Protein AF-A0A9D4P1D0-F1 (afdb_monomer_lite)

pLDDT: mean 82.87, std 8.65, range [39.94, 92.19]

Radius of gyration: 18.22 Å; chains: 1; bounding box: 46×36×58 Å

Foldseek 3Di:
DDAAEDDDPPDPDWDWWWAAQLVGNVDIAIWIDDLAFIWGWDKDQDPPAWDDDPPDIGPRRMYIYTGTDLCVSRVQSLLVVCCVVVVDQFWDWLVVSVVVGVTDPVVSVSVLSHDDPVSLVQAWDWDDDPNIITTGGDHVSNVVSVVVVVVVVPD

Secondary structure (DSSP, 8-state):
---EEE--TT-S--EEEEEE-SS-TTSEEEEEE-SS-EEEEEEE--TT--EEETTEEETT--EEEEEEE-THHHHHHHHHHHHHHH-S---EEHHHHHHTTT--HHHHHHHHHH--HHHHTTTEEEEEETTEEEEEE-HHHHHHHHHHHHHHTT-

Organism: Dermatophagoides farinae (NCBI:txid6954)

InterPro domains:
  IPR040456 Ribonuclease H2 subunit B [PTHR13383] (2-145)
  IPR041195 Rnh202, triple barrel domain [PF17745] (6-70)

Structure (mmCIF, N/CA/C/O backbone):
data_AF-A0A9D4P1D0-F1
#
_entry.id   AF-A0A9D4P1D0-F1
#
loop_
_atom_site.group_PDB
_atom_site.id
_atom_site.type_symbol
_atom_site.label_atom_id
_atom_site.label_alt_id
_atom_site.label_comp_id
_atom_site.label_asym_id
_atom_site.label_entity_id
_atom_site.label_seq_id
_atom_site.pdbx_PDB_ins_code
_atom_site.Cartn_x
_atom_site.Cartn_y
_atom_site.Cartn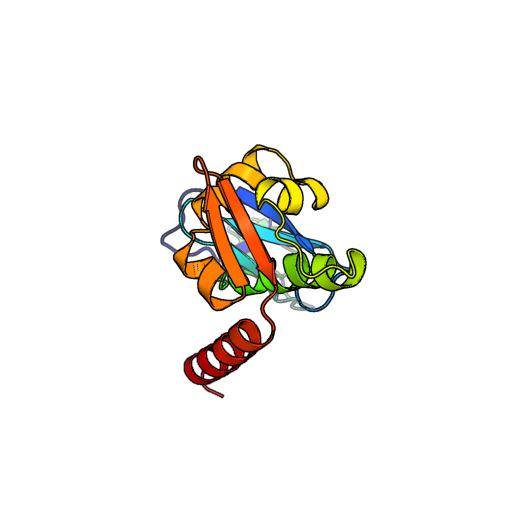_z
_atom_site.occupancy
_atom_site.B_iso_or_equiv
_atom_site.auth_seq_id
_atom_site.auth_comp_id
_atom_site.auth_asym_id
_atom_site.auth_atom_id
_atom_site.pdbx_PDB_model_num
ATOM 1 N N . MET A 1 1 ? 14.293 9.753 -20.172 1.00 68.81 1 MET A N 1
ATOM 2 C CA . MET A 1 1 ? 14.922 8.422 -20.013 1.00 68.81 1 MET A CA 1
ATOM 3 C C . MET A 1 1 ? 13.818 7.383 -19.987 1.00 68.81 1 MET A C 1
ATOM 5 O O . MET A 1 1 ? 12.922 7.513 -19.161 1.00 68.81 1 MET A O 1
ATOM 9 N N . SER A 1 2 ? 13.844 6.419 -20.903 1.00 81.81 2 SER A N 1
ATOM 10 C CA . SER A 1 2 ? 12.828 5.362 -20.979 1.00 81.81 2 SER A CA 1
ATOM 11 C C . SER A 1 2 ? 13.046 4.326 -19.877 1.00 81.81 2 SER A C 1
ATOM 13 O O . SER A 1 2 ? 14.186 3.997 -19.556 1.00 81.81 2 SER A O 1
ATOM 15 N N . LYS A 1 3 ? 11.958 3.821 -19.296 1.00 85.56 3 LYS A N 1
ATOM 16 C CA . LYS A 1 3 ? 11.958 2.790 -18.250 1.00 85.56 3 LYS A CA 1
ATOM 17 C C . LYS A 1 3 ? 10.983 1.689 -18.641 1.00 85.56 3 LYS A C 1
ATOM 19 O O . LYS A 1 3 ? 9.957 1.978 -19.250 1.00 85.56 3 LYS A O 1
ATOM 24 N N . ILE A 1 4 ? 11.295 0.449 -18.278 1.00 87.62 4 ILE A N 1
ATOM 25 C CA . ILE A 1 4 ? 10.435 -0.705 -18.553 1.00 87.62 4 ILE A CA 1
ATOM 26 C C . ILE A 1 4 ? 9.689 -1.084 -17.284 1.00 87.62 4 ILE A C 1
ATOM 28 O O . ILE A 1 4 ? 10.307 -1.404 -16.268 1.00 87.62 4 ILE A O 1
ATOM 32 N N . PHE A 1 5 ? 8.362 -1.049 -17.372 1.00 88.81 5 PHE A N 1
ATOM 33 C CA . PHE A 1 5 ? 7.453 -1.426 -16.300 1.00 88.81 5 PHE A CA 1
ATOM 34 C C . PHE A 1 5 ? 6.696 -2.699 -16.667 1.00 88.81 5 PHE A C 1
ATOM 36 O O . PHE A 1 5 ? 6.205 -2.841 -17.785 1.00 88.81 5 PHE A O 1
ATOM 43 N N . ILE A 1 6 ? 6.573 -3.603 -15.702 1.00 89.69 6 ILE A N 1
ATOM 44 C CA . ILE A 1 6 ? 5.652 -4.733 -15.732 1.00 89.69 6 ILE A CA 1
ATOM 45 C C . ILE A 1 6 ? 4.469 -4.356 -14.845 1.00 89.69 6 ILE A C 1
ATOM 47 O O . ILE A 1 6 ? 4.638 -4.147 -13.642 1.00 89.69 6 ILE A O 1
ATOM 51 N N . LEU A 1 7 ? 3.296 -4.242 -15.464 1.00 88.00 7 LEU A N 1
ATOM 52 C CA . LEU A 1 7 ? 2.055 -3.818 -14.822 1.00 88.00 7 LEU A CA 1
ATOM 53 C C . LEU A 1 7 ? 1.095 -5.006 -14.646 1.00 88.00 7 LEU A C 1
ATOM 55 O O . LEU A 1 7 ? 1.097 -5.921 -15.479 1.00 88.00 7 LEU A O 1
ATOM 59 N N . PRO A 1 8 ? 0.240 -4.992 -13.608 1.00 82.00 8 PRO A N 1
ATOM 60 C CA . PRO A 1 8 ? -0.894 -5.902 -13.521 1.00 82.00 8 PRO A CA 1
ATOM 61 C C . PRO A 1 8 ? -1.822 -5.694 -14.722 1.00 82.00 8 PRO A C 1
ATOM 63 O O . PRO A 1 8 ? -2.099 -4.562 -15.110 1.00 82.00 8 PRO A O 1
ATOM 66 N N . LYS A 1 9 ? -2.351 -6.780 -15.300 1.00 76.38 9 LYS A N 1
ATOM 67 C CA . LYS A 1 9 ? -3.278 -6.698 -16.449 1.00 76.38 9 LYS A CA 1
ATOM 68 C C . LYS A 1 9 ? -4.579 -5.947 -16.134 1.00 76.38 9 LYS A C 1
ATOM 70 O O . LYS A 1 9 ? -5.269 -5.529 -17.054 1.00 76.38 9 LYS A O 1
ATOM 75 N N . THR A 1 10 ? -4.931 -5.852 -14.857 1.00 69.44 10 THR A N 1
ATOM 76 C CA . THR A 1 10 ? -6.201 -5.320 -14.354 1.00 69.44 10 THR A CA 1
ATOM 77 C C . THR A 1 10 ? -6.193 -3.808 -14.140 1.00 69.44 10 THR A C 1
ATOM 79 O O . THR A 1 10 ? -7.264 -3.219 -14.039 1.00 69.44 10 THR A O 1
ATOM 82 N N . SER A 1 11 ? -5.026 -3.166 -14.086 1.00 65.12 11 SER A N 1
ATOM 83 C CA . SER A 1 11 ? -4.913 -1.766 -13.666 1.00 65.12 11 SER A CA 1
ATOM 84 C C . SER A 1 11 ? -4.789 -0.839 -14.877 1.00 65.12 11 SER A C 1
ATOM 86 O O . SER A 1 11 ? -3.778 -0.857 -15.578 1.00 65.12 11 SER A O 1
ATOM 88 N N . ILE A 1 12 ? -5.829 -0.038 -15.125 1.00 66.25 12 ILE A N 1
ATOM 89 C CA . ILE A 1 12 ? -5.904 0.903 -16.260 1.00 66.25 12 ILE A CA 1
ATOM 90 C C . ILE A 1 12 ? -5.334 2.278 -15.868 1.00 66.25 12 ILE A C 1
ATOM 92 O O . ILE A 1 12 ? -4.676 2.922 -16.681 1.00 66.25 12 ILE A O 1
ATOM 96 N N . GLU A 1 13 ? -5.510 2.688 -14.607 1.00 80.81 13 GLU A N 1
ATOM 97 C CA . GLU A 1 13 ? -4.982 3.937 -14.051 1.00 80.81 13 GLU A CA 1
ATOM 98 C C . GLU A 1 13 ? -4.358 3.675 -12.677 1.00 80.81 13 GLU A C 1
ATOM 100 O O . GLU A 1 13 ? -4.993 3.107 -11.791 1.00 80.81 13 GLU A O 1
ATOM 105 N N . LEU A 1 14 ? -3.094 4.068 -12.514 1.00 84.94 14 LEU A N 1
ATOM 106 C CA . LEU A 1 14 ? -2.344 3.916 -11.271 1.00 84.94 14 LEU A CA 1
ATOM 107 C C . LEU A 1 14 ? -1.899 5.290 -10.780 1.00 84.94 14 LEU A C 1
ATOM 109 O O . LEU A 1 14 ? -1.108 5.971 -11.436 1.00 84.94 14 LEU A O 1
ATOM 113 N N . ASN A 1 15 ? -2.364 5.665 -9.594 1.00 87.38 15 ASN A N 1
ATOM 114 C CA . ASN A 1 15 ? -1.963 6.889 -8.921 1.00 87.38 15 ASN A CA 1
ATOM 115 C C . ASN A 1 15 ? -0.735 6.615 -8.058 1.00 87.38 15 ASN A C 1
ATOM 117 O O . ASN A 1 15 ? -0.740 5.724 -7.206 1.00 87.38 15 ASN A O 1
ATOM 121 N N . ARG A 1 16 ? 0.336 7.376 -8.286 1.00 88.25 16 ARG A N 1
ATOM 122 C CA . ARG A 1 16 ? 1.571 7.267 -7.507 1.00 88.25 16 ARG A CA 1
ATOM 123 C C . ARG A 1 16 ? 1.395 7.953 -6.155 1.00 88.25 16 ARG A C 1
ATOM 125 O O . ARG A 1 16 ? 1.049 9.128 -6.112 1.00 88.25 16 ARG A O 1
ATOM 132 N N . ILE A 1 17 ? 1.731 7.247 -5.081 1.00 88.19 17 ILE A N 1
ATOM 133 C CA . ILE A 1 17 ? 1.751 7.758 -3.708 1.00 88.19 17 ILE A CA 1
ATOM 134 C C . ILE A 1 17 ? 3.137 7.505 -3.123 1.00 88.19 17 ILE A C 1
ATOM 136 O O . ILE A 1 17 ? 3.711 6.432 -3.304 1.00 88.19 17 ILE A O 1
ATOM 140 N N . ARG A 1 18 ? 3.692 8.482 -2.406 1.00 86.56 18 ARG A N 1
ATOM 141 C CA . ARG A 1 18 ? 4.968 8.318 -1.709 1.00 86.56 18 ARG A CA 1
ATOM 142 C C . ARG A 1 18 ? 4.729 8.116 -0.218 1.00 86.56 18 ARG A C 1
ATOM 144 O O . ARG A 1 18 ? 4.132 8.967 0.426 1.00 86.56 18 ARG A O 1
ATOM 151 N N . LEU A 1 19 ? 5.194 6.990 0.318 1.00 85.94 19 LEU A 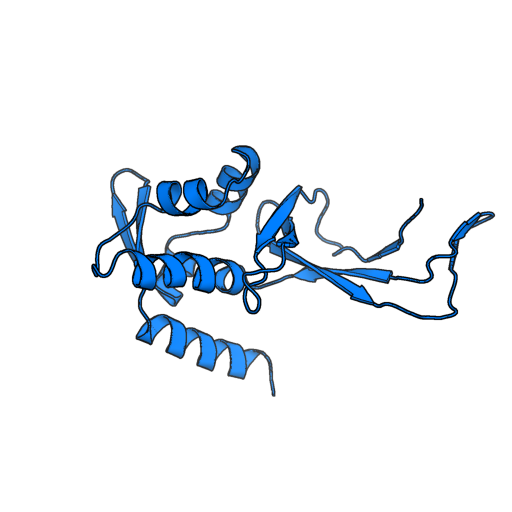N 1
ATOM 152 C CA . LEU A 1 19 ? 5.047 6.637 1.734 1.00 85.94 19 LEU A CA 1
ATOM 153 C C . LEU A 1 19 ? 6.367 6.110 2.291 1.00 85.94 19 LEU A C 1
ATOM 155 O O . LEU A 1 19 ? 7.217 5.601 1.558 1.00 85.94 19 LEU A O 1
ATOM 159 N N . LYS A 1 20 ? 6.532 6.181 3.611 1.00 85.12 20 LYS A N 1
ATOM 160 C CA . LYS A 1 20 ? 7.681 5.578 4.297 1.00 85.12 20 LYS A CA 1
ATOM 161 C C . LYS A 1 20 ? 7.656 4.058 4.154 1.00 85.12 20 LYS A C 1
ATOM 163 O O . LYS A 1 20 ? 6.605 3.426 4.238 1.00 85.12 20 LYS A O 1
ATOM 168 N N . HIS A 1 21 ? 8.824 3.450 3.976 1.00 86.19 21 HIS A N 1
ATOM 169 C CA . HIS A 1 21 ? 8.941 2.001 3.898 1.00 86.19 21 HIS A CA 1
ATOM 170 C C . HIS A 1 21 ? 8.522 1.363 5.241 1.00 86.19 21 HIS A C 1
ATOM 172 O O . HIS A 1 21 ? 9.131 1.674 6.268 1.00 86.19 21 HIS A O 1
ATOM 178 N N . PRO A 1 22 ? 7.597 0.380 5.259 1.00 83.88 22 PRO A N 1
ATOM 179 C CA . PRO A 1 22 ? 7.049 -0.187 6.495 1.00 83.88 22 PRO A CA 1
ATOM 180 C C . PRO A 1 22 ? 8.065 -0.710 7.505 1.00 83.88 22 PRO A C 1
ATOM 182 O O . PRO A 1 22 ? 7.927 -0.548 8.712 1.00 83.88 22 PRO A O 1
ATOM 185 N N . LYS A 1 23 ? 9.114 -1.365 7.006 1.00 83.06 23 LYS A N 1
ATOM 186 C CA . LYS A 1 23 ? 10.240 -1.823 7.824 1.00 83.06 23 LYS A CA 1
ATOM 187 C C . LYS A 1 23 ? 11.256 -0.716 8.127 1.00 83.06 23 LYS A C 1
ATOM 189 O O . LYS A 1 23 ? 11.762 -0.648 9.245 1.00 83.06 23 LYS A O 1
ATOM 194 N N . ASN A 1 24 ? 11.581 0.117 7.138 1.00 80.56 24 ASN A N 1
ATOM 195 C CA . ASN A 1 24 ? 12.616 1.141 7.231 1.00 80.56 24 ASN A CA 1
ATOM 196 C C . ASN A 1 24 ? 12.012 2.544 7.093 1.00 80.56 24 ASN A C 1
ATOM 198 O O . ASN A 1 24 ? 12.043 3.157 6.032 1.00 80.56 24 ASN A O 1
ATOM 202 N N . HIS A 1 25 ? 11.502 3.059 8.206 1.00 74.31 25 HIS A N 1
ATOM 203 C CA . HIS A 1 25 ? 10.753 4.312 8.312 1.00 74.31 25 HIS A CA 1
ATOM 204 C C . HIS A 1 25 ? 11.535 5.578 7.897 1.00 74.31 25 HIS A C 1
ATOM 206 O O . HIS A 1 25 ? 10.979 6.672 7.928 1.00 74.31 25 HIS A O 1
ATOM 212 N N 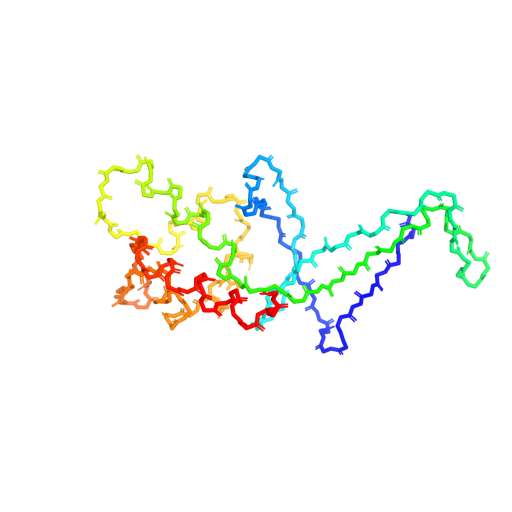. GLN A 1 26 ? 12.819 5.446 7.553 1.00 76.25 26 GLN A N 1
ATOM 213 C CA . GLN A 1 26 ? 13.682 6.532 7.083 1.00 76.25 26 GLN A CA 1
ATOM 214 C C . GLN A 1 26 ? 13.690 6.670 5.555 1.00 76.25 26 GLN A C 1
ATOM 216 O O . GLN A 1 26 ? 14.118 7.698 5.043 1.00 76.25 26 GLN A O 1
ATOM 221 N N . ILE A 1 27 ? 13.249 5.640 4.827 1.00 83.62 27 ILE A N 1
ATOM 222 C CA . ILE A 1 27 ? 13.249 5.628 3.364 1.00 83.62 27 ILE A CA 1
ATOM 223 C C . ILE A 1 27 ? 11.833 5.906 2.876 1.00 83.62 27 ILE A C 1
ATOM 225 O O . ILE A 1 27 ? 10.902 5.191 3.240 1.00 83.62 27 ILE A O 1
ATOM 229 N N . GLU A 1 28 ? 11.679 6.910 2.019 1.00 84.69 28 GLU A N 1
ATOM 230 C CA . GLU A 1 28 ? 10.461 7.102 1.239 1.00 84.69 28 GLU A CA 1
ATOM 231 C C . GLU A 1 28 ? 10.487 6.208 -0.002 1.00 84.69 28 GLU A C 1
ATOM 233 O O . GLU A 1 28 ? 11.454 6.197 -0.767 1.00 84.69 28 GLU A O 1
ATOM 238 N N . CYS A 1 29 ? 9.414 5.449 -0.196 1.00 87.56 29 CYS A N 1
ATOM 239 C CA . CYS A 1 29 ? 9.221 4.567 -1.334 1.00 87.56 29 CYS A CA 1
ATOM 240 C C . CYS A 1 29 ? 8.026 5.027 -2.163 1.00 87.56 29 CYS A C 1
ATOM 242 O O . CYS A 1 29 ? 7.058 5.588 -1.646 1.00 87.56 29 CYS A O 1
ATOM 244 N N . ASP A 1 30 ? 8.108 4.759 -3.463 1.00 88.75 30 ASP A N 1
ATOM 245 C CA . ASP A 1 30 ? 6.997 4.962 -4.378 1.00 88.75 30 ASP A CA 1
ATOM 246 C C . ASP A 1 30 ? 6.088 3.733 -4.352 1.00 88.75 30 ASP A C 1
ATOM 248 O O . ASP A 1 30 ? 6.509 2.620 -4.676 1.00 88.75 30 ASP A O 1
ATOM 252 N N . TYR A 1 31 ? 4.835 3.965 -3.995 1.00 90.25 31 TYR A N 1
ATOM 253 C CA . TYR A 1 31 ? 3.736 3.025 -4.120 1.00 90.25 31 TYR A CA 1
ATOM 254 C C . TYR A 1 31 ? 2.792 3.510 -5.210 1.00 90.25 31 TYR A C 1
ATOM 256 O O . TYR A 1 31 ? 2.795 4.678 -5.605 1.00 90.25 31 TYR A O 1
ATOM 264 N N . TYR A 1 32 ? 1.973 2.596 -5.696 1.00 90.25 32 TYR A N 1
ATOM 265 C CA . TYR A 1 32 ? 0.891 2.904 -6.611 1.00 90.25 32 TYR A CA 1
ATOM 266 C C . TYR A 1 32 ? -0.411 2.415 -6.000 1.00 90.25 32 TYR A C 1
ATOM 268 O O . TYR A 1 32 ? -0.421 1.453 -5.239 1.00 90.25 32 TYR A O 1
ATOM 276 N N . CYS A 1 33 ? -1.512 3.068 -6.322 1.00 88.06 33 CYS A N 1
ATOM 277 C CA . CYS A 1 33 ? -2.839 2.587 -5.976 1.00 88.06 33 CYS A CA 1
ATOM 278 C C . CYS A 1 33 ? -3.774 2.780 -7.162 1.00 88.06 33 CYS A C 1
ATOM 280 O O . CYS A 1 33 ? -3.623 3.727 -7.939 1.00 88.06 33 CYS A O 1
ATOM 282 N N . ASP A 1 34 ? -4.719 1.863 -7.297 1.00 86.06 34 ASP A N 1
ATOM 283 C CA . ASP A 1 34 ? -5.942 2.105 -8.053 1.00 86.06 34 ASP A CA 1
ATOM 284 C C . ASP A 1 34 ? -7.086 2.395 -7.060 1.00 86.06 34 ASP A C 1
ATOM 286 O O . ASP A 1 34 ? -6.843 2.775 -5.914 1.00 86.06 34 ASP A O 1
ATOM 290 N N . ASN A 1 35 ? -8.340 2.259 -7.489 1.00 80.00 35 ASN A N 1
ATOM 291 C CA . ASN A 1 35 ? -9.495 2.497 -6.621 1.00 80.00 35 ASN A CA 1
ATOM 292 C C . ASN A 1 35 ? -9.743 1.372 -5.598 1.00 80.00 35 ASN A C 1
ATOM 294 O O . ASN A 1 35 ? -10.574 1.550 -4.709 1.00 80.00 35 ASN A O 1
ATOM 298 N N . GLU A 1 36 ? -9.076 0.221 -5.727 1.00 81.62 36 GLU A N 1
ATOM 299 C CA . GLU A 1 36 ? -9.385 -0.993 -4.961 1.00 81.62 36 GLU A CA 1
ATOM 300 C C . GLU A 1 36 ? -8.190 -1.513 -4.149 1.00 81.62 36 GLU A C 1
ATOM 302 O O . GLU A 1 36 ? -8.380 -2.084 -3.073 1.00 81.62 36 GLU A O 1
ATOM 307 N N . GLN A 1 37 ? -6.960 -1.325 -4.630 1.00 86.75 37 GLN A N 1
ATOM 308 C CA . GLN A 1 37 ? -5.774 -1.970 -4.084 1.00 86.75 37 GLN A CA 1
ATOM 309 C C . GLN A 1 37 ? -4.495 -1.125 -4.214 1.00 86.75 37 GLN A C 1
ATOM 311 O O . GLN A 1 37 ? -4.316 -0.302 -5.114 1.00 86.75 37 GLN A O 1
ATOM 316 N N . PHE A 1 38 ? -3.565 -1.370 -3.285 1.00 89.69 38 PHE A N 1
ATOM 317 C CA . PHE A 1 38 ? -2.204 -0.847 -3.320 1.00 89.69 38 PHE A CA 1
ATOM 318 C C . PHE A 1 38 ? -1.241 -1.800 -4.018 1.00 89.69 38 PHE A C 1
ATOM 320 O O . PHE A 1 38 ? -1.329 -3.026 -3.914 1.00 89.69 38 PHE A O 1
ATOM 327 N N . TYR A 1 39 ? -0.235 -1.202 -4.634 1.00 91.19 39 TYR A N 1
ATOM 328 C CA . TYR A 1 39 ? 0.868 -1.874 -5.282 1.00 91.19 39 TYR A CA 1
ATOM 329 C C . TYR A 1 39 ? 2.197 -1.279 -4.830 1.00 91.19 39 TYR A C 1
ATOM 331 O O . TYR A 1 39 ? 2.348 -0.066 -4.671 1.00 91.19 39 TYR A O 1
ATOM 339 N N . GLU A 1 40 ? 3.189 -2.140 -4.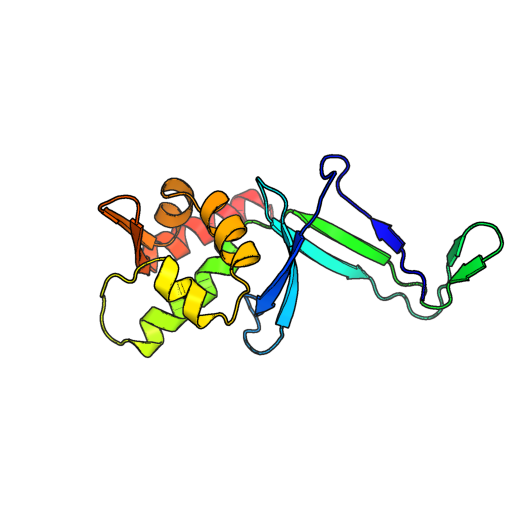660 1.00 92.19 40 GLU A N 1
ATOM 340 C CA . GLU A 1 40 ? 4.568 -1.741 -4.419 1.00 92.19 40 GLU A CA 1
ATOM 341 C C . GLU A 1 40 ? 5.371 -1.732 -5.721 1.00 92.19 40 GLU A C 1
ATOM 343 O O . GLU A 1 40 ? 5.160 -2.554 -6.620 1.00 92.19 40 GLU A O 1
ATOM 348 N N . LEU A 1 41 ? 6.305 -0.785 -5.823 1.00 91.94 41 LEU A N 1
ATOM 349 C CA . LEU A 1 41 ? 7.257 -0.725 -6.922 1.00 91.94 41 LEU A CA 1
ATOM 350 C C . LEU A 1 41 ? 8.516 -1.512 -6.566 1.00 91.94 41 LEU A C 1
ATOM 352 O O . LEU A 1 41 ? 9.403 -1.022 -5.866 1.00 91.94 41 LEU A O 1
ATOM 356 N N . ASN A 1 42 ? 8.632 -2.706 -7.126 1.00 90.62 42 ASN A N 1
ATOM 357 C CA . ASN A 1 42 ? 9.841 -3.504 -7.042 1.00 90.62 42 ASN A CA 1
ATOM 358 C C . ASN A 1 42 ? 10.755 -3.205 -8.228 1.00 90.62 42 ASN A C 1
ATOM 360 O O . ASN A 1 42 ? 10.322 -3.136 -9.374 1.00 90.62 42 ASN A O 1
ATOM 364 N N . MET A 1 43 ? 12.049 -3.040 -7.971 1.00 89.88 43 MET A N 1
ATOM 365 C CA . MET A 1 43 ? 13.037 -2.832 -9.026 1.00 89.88 43 MET A CA 1
ATOM 366 C C . MET A 1 43 ? 14.089 -3.923 -8.957 1.00 89.88 43 MET A C 1
ATOM 368 O O . MET A 1 43 ? 14.804 -4.058 -7.962 1.00 89.88 43 MET A O 1
ATOM 372 N N . ARG A 1 44 ? 14.244 -4.652 -10.060 1.00 86.44 44 ARG A N 1
ATOM 373 C CA . ARG A 1 44 ? 15.369 -5.561 -10.230 1.00 86.44 44 ARG A CA 1
ATOM 374 C C . ARG A 1 44 ? 16.505 -4.815 -10.913 1.00 86.44 44 ARG A C 1
ATOM 376 O O . ARG A 1 44 ? 16.421 -4.510 -12.103 1.00 86.44 44 ARG A O 1
ATOM 383 N N . LYS A 1 45 ? 17.559 -4.533 -10.142 1.00 83.31 45 LYS A N 1
ATOM 384 C CA . LYS A 1 45 ? 18.809 -3.997 -10.681 1.00 83.31 45 LYS A CA 1
ATOM 385 C C . LYS A 1 45 ? 19.616 -5.115 -11.314 1.00 83.31 45 LYS A C 1
ATOM 387 O O . LYS A 1 45 ? 19.955 -6.086 -10.643 1.00 83.31 45 LYS A O 1
ATOM 392 N N . ASN A 1 46 ? 19.937 -4.941 -12.583 1.00 76.81 46 ASN A N 1
ATOM 393 C CA . ASN A 1 46 ? 20.716 -5.887 -13.360 1.00 76.81 46 ASN A CA 1
ATOM 394 C C . ASN A 1 46 ? 21.952 -5.145 -13.880 1.00 76.81 46 ASN A C 1
ATOM 396 O O . ASN A 1 46 ? 21.868 -4.385 -14.840 1.00 76.81 46 ASN A O 1
ATOM 400 N N . SER A 1 47 ? 23.101 -5.327 -13.227 1.00 75.38 47 SER A N 1
ATOM 401 C CA . SER A 1 47 ? 24.362 -4.756 -13.706 1.00 75.38 47 SER A CA 1
ATOM 402 C C . SER A 1 47 ? 24.767 -5.420 -15.026 1.00 75.38 47 SER A C 1
ATOM 404 O O . SER A 1 47 ? 24.680 -6.637 -15.148 1.00 75.38 47 SER A O 1
ATOM 406 N N . TYR A 1 48 ? 25.222 -4.623 -16.000 1.00 82.44 48 TYR A N 1
ATOM 407 C CA . TYR A 1 48 ? 25.646 -5.074 -17.340 1.00 82.44 48 TYR A CA 1
ATOM 408 C C . TYR A 1 48 ? 24.530 -5.603 -18.255 1.00 82.44 48 TYR A C 1
ATOM 410 O O . TYR A 1 48 ? 24.782 -6.426 -19.133 1.00 82.44 48 TYR A O 1
ATOM 418 N N . HIS A 1 49 ? 23.305 -5.109 -18.089 1.00 84.25 49 HIS A N 1
ATOM 419 C CA . HIS A 1 49 ? 22.202 -5.399 -19.002 1.00 84.25 49 HIS A CA 1
ATOM 420 C C . HIS A 1 49 ? 21.696 -4.122 -19.671 1.00 84.25 49 HIS A C 1
ATOM 422 O O . HIS A 1 49 ? 21.807 -3.031 -19.122 1.00 84.25 49 HIS A O 1
ATOM 428 N N . SER A 1 50 ? 21.122 -4.265 -20.860 1.00 86.94 50 SER A N 1
ATOM 429 C CA . SER A 1 50 ? 20.430 -3.204 -21.585 1.00 86.94 50 SER A CA 1
ATOM 430 C C . SER A 1 50 ? 19.204 -3.789 -22.274 1.00 86.94 50 SER A C 1
ATOM 432 O O . SER A 1 50 ? 19.127 -4.997 -22.512 1.00 86.94 50 SER A O 1
ATOM 434 N N . TRP A 1 51 ? 18.229 -2.936 -22.573 1.00 88.06 51 TRP A N 1
ATOM 435 C CA . TRP A 1 51 ? 17.040 -3.337 -23.316 1.00 88.06 51 TRP A CA 1
ATOM 436 C C . TRP A 1 51 ? 17.067 -2.742 -24.711 1.00 88.06 51 TRP A C 1
ATOM 438 O O . TRP A 1 51 ? 17.325 -1.552 -24.879 1.00 88.06 51 TRP A O 1
ATOM 448 N N . PHE A 1 52 ? 16.751 -3.568 -25.700 1.00 88.62 52 PHE A N 1
ATOM 449 C CA . PHE A 1 52 ? 16.437 -3.110 -27.045 1.00 88.62 52 PHE A CA 1
ATOM 450 C C . PHE A 1 52 ? 14.921 -2.981 -27.156 1.00 88.62 52 PHE A C 1
ATOM 452 O O . PHE A 1 52 ? 14.193 -3.952 -26.949 1.00 88.62 52 PHE A O 1
ATOM 459 N N . MET A 1 53 ? 14.447 -1.769 -27.431 1.00 86.81 53 MET A N 1
ATOM 460 C CA . MET A 1 53 ? 13.035 -1.468 -27.637 1.00 86.81 53 MET A CA 1
ATOM 461 C C . MET A 1 53 ? 12.886 -0.846 -29.021 1.00 86.81 53 MET A C 1
ATOM 463 O O . MET A 1 53 ? 13.131 0.348 -29.195 1.00 86.81 53 MET A O 1
ATOM 467 N N . ASN A 1 54 ? 12.495 -1.665 -29.998 1.00 87.06 54 ASN A N 1
ATOM 468 C CA . ASN A 1 54 ? 12.511 -1.307 -31.418 1.00 87.06 54 ASN A CA 1
ATOM 469 C C . ASN A 1 54 ? 13.914 -0.802 -31.819 1.00 87.06 54 ASN A C 1
ATOM 471 O O . ASN A 1 54 ? 14.894 -1.512 -31.595 1.00 87.06 54 ASN A O 1
ATOM 475 N N . ASP A 1 55 ? 14.017 0.432 -32.316 1.00 89.88 55 ASP A N 1
ATOM 476 C CA . ASP A 1 55 ? 15.279 1.063 -32.732 1.00 89.88 55 ASP A CA 1
ATOM 477 C C . ASP A 1 55 ? 15.988 1.832 -31.597 1.00 89.88 55 ASP A C 1
ATOM 479 O O . ASP A 1 55 ? 16.987 2.517 -31.821 1.00 89.88 55 ASP A O 1
ATOM 483 N N . CYS A 1 56 ? 15.485 1.740 -30.360 1.00 85.81 56 CYS A N 1
ATOM 484 C CA . CYS A 1 56 ? 16.029 2.440 -29.198 1.00 85.81 56 CYS A CA 1
ATOM 485 C C . CYS A 1 56 ? 16.778 1.490 -28.252 1.00 85.81 56 CYS A C 1
ATOM 487 O O . CYS A 1 56 ? 16.259 0.448 -27.845 1.00 85.81 56 CYS A O 1
ATOM 489 N N . LEU A 1 57 ? 17.969 1.908 -27.811 1.00 87.38 57 LEU A N 1
ATOM 490 C CA . LEU A 1 57 ? 18.733 1.247 -26.751 1.00 87.38 57 LEU A CA 1
ATOM 491 C C . LEU A 1 57 ? 18.452 1.910 -25.395 1.00 87.38 57 LEU A C 1
ATOM 493 O O . LEU A 1 57 ? 18.713 3.097 -25.200 1.00 87.38 57 LEU A O 1
ATOM 497 N N . ILE A 1 58 ? 17.973 1.131 -24.428 1.00 86.62 58 ILE A N 1
ATOM 498 C CA . ILE A 1 58 ? 17.790 1.552 -23.037 1.00 86.62 58 ILE A CA 1
ATOM 499 C C . ILE A 1 58 ? 18.949 0.987 -22.214 1.00 86.62 58 ILE A C 1
ATOM 501 O O . ILE A 1 58 ? 18.994 -0.203 -21.901 1.00 86.62 58 ILE A O 1
ATOM 505 N N . GLN A 1 59 ? 19.889 1.859 -21.851 1.00 82.38 59 GLN A N 1
ATOM 506 C CA . GLN A 1 59 ? 21.134 1.482 -21.174 1.00 82.38 59 GLN A CA 1
ATOM 507 C C . GLN A 1 59 ? 20.940 0.987 -19.732 1.00 82.38 59 GLN A C 1
ATOM 509 O O . GLN A 1 59 ? 21.773 0.242 -19.236 1.00 82.38 59 GLN A O 1
ATOM 514 N N . ASP A 1 60 ? 19.862 1.397 -19.057 1.00 81.62 60 ASP A N 1
ATOM 515 C CA . ASP A 1 60 ? 19.683 1.165 -17.617 1.00 81.62 60 ASP A CA 1
ATOM 516 C C . ASP A 1 60 ? 19.528 -0.323 -17.255 1.00 81.62 60 ASP A C 1
ATOM 518 O O . ASP A 1 60 ? 19.817 -0.710 -16.128 1.00 81.62 60 ASP A O 1
ATOM 522 N N . GLY A 1 61 ? 19.051 -1.168 -18.183 1.00 82.69 61 GLY A N 1
ATOM 523 C CA . GLY A 1 61 ? 18.922 -2.625 -17.985 1.00 82.69 61 GLY A CA 1
ATOM 524 C C . GLY A 1 61 ? 17.933 -3.070 -16.900 1.00 82.69 61 GLY A C 1
ATOM 525 O O . GLY A 1 61 ? 17.591 -4.250 -16.808 1.00 82.69 61 GLY A O 1
ATOM 526 N N . ASN A 1 62 ? 17.445 -2.134 -16.092 1.00 89.44 62 ASN A N 1
ATOM 527 C CA . ASN A 1 62 ? 16.576 -2.377 -14.958 1.00 89.44 62 ASN A CA 1
ATOM 528 C C . ASN A 1 62 ? 15.153 -2.687 -15.411 1.00 89.44 62 ASN A C 1
ATOM 530 O O . ASN A 1 62 ? 14.663 -2.169 -16.417 1.00 89.44 62 ASN A O 1
ATOM 534 N N . VAL A 1 63 ? 14.477 -3.512 -14.616 1.00 89.81 63 VAL A N 1
ATOM 535 C CA . VAL A 1 63 ? 13.049 -3.787 -14.773 1.00 89.81 63 VAL A CA 1
ATOM 536 C C . VAL A 1 63 ? 12.333 -3.354 -13.513 1.00 89.81 63 VAL A C 1
ATOM 538 O O . VAL A 1 63 ? 12.714 -3.739 -12.403 1.00 89.81 63 VAL A O 1
ATOM 541 N N . TYR A 1 64 ? 11.287 -2.565 -13.710 1.00 90.50 64 TYR A N 1
ATOM 542 C CA . TYR A 1 64 ? 10.367 -2.149 -12.670 1.00 90.50 64 TYR A CA 1
ATOM 543 C C . TYR A 1 64 ? 9.140 -3.052 -12.723 1.00 90.50 64 TYR A C 1
ATOM 545 O O . TYR A 1 64 ? 8.549 -3.244 -13.780 1.00 90.50 64 TYR A O 1
ATOM 553 N N . ILE A 1 65 ? 8.768 -3.635 -11.596 1.00 91.44 65 ILE A N 1
ATOM 554 C CA . ILE A 1 65 ? 7.655 -4.566 -11.470 1.00 91.44 65 ILE A CA 1
ATOM 555 C C . ILE A 1 65 ? 6.714 -3.988 -10.428 1.00 91.44 65 ILE A C 1
ATOM 557 O O . ILE A 1 65 ? 7.130 -3.707 -9.307 1.00 91.44 65 ILE A O 1
ATOM 561 N N . ILE A 1 66 ? 5.458 -3.804 -10.811 1.00 91.31 66 ILE A N 1
ATOM 562 C CA . ILE A 1 66 ? 4.406 -3.370 -9.902 1.00 91.31 66 ILE A CA 1
ATOM 563 C C . ILE A 1 66 ? 3.670 -4.616 -9.421 1.00 91.31 66 ILE A C 1
ATOM 565 O O . ILE A 1 66 ? 3.075 -5.340 -10.221 1.00 91.31 66 ILE A O 1
ATOM 569 N N . THR A 1 67 ? 3.744 -4.886 -8.121 1.00 90.62 67 THR A N 1
ATOM 570 C CA . THR A 1 67 ? 3.119 -6.059 -7.497 1.00 90.62 67 THR A CA 1
ATOM 571 C C . THR A 1 67 ? 2.112 -5.633 -6.440 1.00 90.62 67 THR A C 1
ATOM 573 O O . THR A 1 67 ? 2.361 -4.654 -5.738 1.00 90.62 67 THR A O 1
ATOM 576 N N . PRO A 1 68 ? 0.977 -6.341 -6.303 1.00 90.38 68 PRO A N 1
ATOM 577 C CA . PRO A 1 68 ? 0.001 -6.030 -5.268 1.00 90.38 68 PRO A CA 1
ATOM 578 C C . PRO A 1 68 ? 0.628 -6.206 -3.882 1.00 90.38 68 PRO A C 1
ATOM 580 O O . PRO A 1 68 ? 1.330 -7.188 -3.634 1.00 90.38 68 PRO A O 1
ATOM 583 N N . ILE A 1 69 ? 0.353 -5.264 -2.983 1.00 89.44 69 ILE A N 1
ATOM 584 C CA . ILE A 1 69 ? 0.760 -5.317 -1.576 1.00 89.44 69 ILE A CA 1
ATOM 585 C C . ILE A 1 69 ? -0.486 -5.289 -0.688 1.00 89.44 69 ILE A C 1
ATOM 587 O O . ILE A 1 69 ? -1.487 -4.653 -1.020 1.00 89.44 69 ILE A O 1
ATOM 591 N N . ASP A 1 70 ? -0.440 -5.991 0.446 1.00 89.31 70 ASP A N 1
ATOM 592 C CA . ASP A 1 70 ? -1.487 -5.873 1.462 1.00 89.31 70 ASP A CA 1
ATOM 593 C C . ASP A 1 70 ? -1.384 -4.483 2.131 1.00 89.31 70 ASP A C 1
ATOM 595 O O . ASP A 1 70 ? -0.350 -4.161 2.735 1.00 89.31 70 ASP A O 1
ATOM 599 N N . PRO A 1 71 ? -2.435 -3.646 2.040 1.00 89.12 71 PRO A N 1
ATOM 600 C CA . PRO A 1 71 ? -2.418 -2.272 2.535 1.00 89.12 71 PRO A CA 1
ATOM 601 C C . PRO A 1 71 ? -2.177 -2.165 4.046 1.00 89.12 71 PRO A C 1
ATOM 603 O O . PRO A 1 71 ? -1.683 -1.142 4.527 1.00 89.12 71 PRO A O 1
ATOM 606 N N . LEU A 1 72 ? -2.458 -3.217 4.821 1.00 89.81 72 LEU A N 1
ATOM 607 C CA . LEU A 1 72 ? -2.222 -3.212 6.264 1.00 89.81 72 LEU A CA 1
ATOM 608 C C . LEU A 1 72 ? -0.732 -3.122 6.609 1.00 89.81 72 LEU A C 1
ATOM 610 O O . LEU A 1 72 ? -0.392 -2.536 7.639 1.00 89.81 72 LEU A O 1
ATOM 614 N N . PHE A 1 73 ? 0.174 -3.594 5.742 1.00 88.94 73 PHE A N 1
ATOM 615 C CA . PHE A 1 73 ? 1.612 -3.389 5.945 1.00 88.94 73 PHE A CA 1
ATOM 616 C C . PHE A 1 73 ? 2.001 -1.909 5.934 1.00 88.94 73 PHE A C 1
ATOM 618 O O . PHE A 1 73 ? 2.929 -1.537 6.649 1.00 88.94 73 PHE A O 1
ATOM 625 N N . LEU A 1 74 ? 1.297 -1.070 5.171 1.00 88.12 74 LEU A N 1
ATOM 626 C CA . LEU A 1 74 ? 1.536 0.374 5.125 1.00 88.12 74 LEU A CA 1
ATOM 627 C C . LEU A 1 74 ? 0.969 1.078 6.366 1.00 88.12 74 LEU A C 1
ATOM 629 O O . LEU A 1 74 ? 1.587 2.009 6.871 1.00 88.12 74 LEU A O 1
ATOM 633 N N . MET A 1 75 ? -0.154 0.599 6.912 1.00 87.00 75 MET A N 1
ATOM 634 C CA . MET A 1 75 ? -0.816 1.232 8.064 1.00 87.00 75 MET A CA 1
ATOM 635 C C . MET A 1 75 ? -0.219 0.893 9.424 1.00 87.00 75 MET A C 1
ATOM 637 O O . MET A 1 75 ? -0.160 1.757 10.297 1.00 87.00 75 MET A O 1
ATOM 641 N N . ILE A 1 76 ? 0.233 -0.345 9.632 1.00 88.62 76 ILE A N 1
ATOM 642 C CA . ILE A 1 76 ? 0.857 -0.777 10.895 1.00 88.62 76 ILE A CA 1
ATOM 643 C C . ILE A 1 76 ? 1.950 0.185 11.398 1.00 88.62 76 ILE A C 1
ATOM 645 O O . ILE A 1 76 ? 1.885 0.571 12.568 1.00 88.62 76 ILE A O 1
ATOM 649 N N . PRO A 1 77 ? 2.953 0.581 10.588 1.00 85.81 77 PRO A N 1
ATOM 650 C CA . PRO A 1 77 ? 4.003 1.497 11.035 1.00 85.81 77 PRO A CA 1
ATOM 651 C C . PRO A 1 77 ? 3.461 2.888 11.383 1.00 85.81 77 PRO A C 1
ATOM 653 O O . PRO A 1 77 ? 3.936 3.497 12.339 1.00 85.81 77 PRO A O 1
ATOM 656 N N . ILE A 1 78 ? 2.451 3.368 10.651 1.00 84.50 78 ILE A N 1
ATOM 657 C CA . ILE A 1 78 ? 1.841 4.685 10.850 1.00 84.50 78 ILE A CA 1
ATOM 658 C C . ILE A 1 78 ? 1.119 4.715 12.202 1.00 84.50 78 ILE A C 1
ATOM 660 O O . ILE A 1 78 ? 1.512 5.469 13.092 1.00 84.50 78 ILE A O 1
ATOM 664 N N . ILE A 1 79 ? 0.151 3.817 12.410 1.00 84.12 79 ILE A N 1
ATOM 665 C CA . ILE A 1 79 ? -0.638 3.754 13.652 1.00 84.12 79 ILE A CA 1
ATOM 666 C C . ILE A 1 79 ? 0.267 3.387 14.845 1.00 84.12 79 ILE A C 1
ATOM 668 O O . ILE A 1 79 ? 0.152 3.951 15.932 1.00 84.12 79 ILE A O 1
ATOM 672 N N . GLY A 1 80 ? 1.218 2.468 14.650 1.00 82.38 80 GLY A N 1
ATOM 673 C CA . GLY A 1 80 ? 2.161 2.061 15.694 1.00 82.38 80 GLY A CA 1
ATOM 674 C C . GLY A 1 80 ? 3.158 3.157 16.094 1.00 82.38 80 GLY A C 1
ATOM 675 O O . GLY A 1 80 ? 3.704 3.112 17.198 1.00 82.38 80 GLY A O 1
ATOM 676 N N . SER A 1 81 ? 3.418 4.139 15.225 1.00 77.81 81 SER A N 1
ATOM 677 C CA . SER A 1 81 ? 4.244 5.304 15.565 1.00 77.81 81 SER A CA 1
ATOM 678 C C . SER A 1 81 ? 3.508 6.278 16.489 1.00 77.81 81 SER A C 1
ATOM 680 O O . SER A 1 81 ? 4.119 6.812 17.414 1.00 77.81 81 SER A O 1
ATOM 682 N N . MET A 1 82 ? 2.193 6.421 16.315 1.00 72.62 82 MET A N 1
ATOM 683 C CA . MET A 1 82 ? 1.346 7.282 17.145 1.00 72.62 82 MET A CA 1
ATOM 684 C C . MET A 1 82 ? 1.182 6.734 18.554 1.00 72.62 82 MET A C 1
ATOM 686 O O . MET A 1 82 ? 1.320 7.490 19.508 1.00 72.62 82 MET A O 1
ATOM 690 N N . ASP A 1 83 ? 1.005 5.418 18.700 1.00 72.25 83 ASP A N 1
ATOM 691 C CA . ASP A 1 83 ? 0.961 4.759 20.014 1.00 72.25 83 ASP A CA 1
ATOM 692 C C . ASP A 1 83 ? 2.241 5.031 20.831 1.00 72.25 83 ASP A C 1
ATOM 694 O O . ASP A 1 83 ? 2.197 5.320 22.026 1.00 72.25 83 ASP A O 1
ATOM 698 N N . LYS A 1 84 ? 3.404 5.040 20.162 1.00 69.75 84 LYS A N 1
ATOM 699 C CA . LYS A 1 84 ? 4.693 5.361 20.795 1.00 69.75 84 LYS A CA 1
ATOM 700 C C . LYS A 1 84 ? 4.856 6.839 21.138 1.00 69.75 84 LYS A C 1
ATOM 702 O O . LYS A 1 84 ? 5.513 7.147 22.127 1.00 69.75 84 LYS A O 1
ATOM 707 N N . GLN A 1 85 ? 4.333 7.742 20.310 1.00 65.06 85 GLN A N 1
ATOM 708 C CA . GLN A 1 85 ? 4.472 9.186 20.512 1.00 65.06 85 GLN A CA 1
ATOM 709 C C . GLN A 1 85 ? 3.470 9.729 21.533 1.00 65.06 85 GLN A C 1
ATOM 711 O O . GLN A 1 85 ? 3.842 10.522 22.394 1.00 65.06 85 GLN A O 1
ATOM 716 N N . GLN A 1 86 ? 2.211 9.296 21.467 1.00 59.47 86 GLN A N 1
ATOM 717 C CA . GLN A 1 86 ? 1.140 9.882 22.267 1.00 59.47 86 GLN A CA 1
ATOM 718 C C . GLN A 1 86 ? 1.063 9.324 23.688 1.00 59.47 86 GLN A C 1
ATOM 720 O O . GLN A 1 86 ? 0.359 9.920 24.502 1.00 59.47 86 GLN A O 1
ATOM 725 N N . SER A 1 87 ? 1.774 8.231 24.018 1.00 54.09 87 SER A N 1
ATOM 726 C CA . SER A 1 87 ? 1.841 7.607 25.364 1.00 54.09 87 SER A CA 1
ATOM 727 C C . SER A 1 87 ? 0.475 7.343 26.023 1.00 54.09 87 SER A C 1
ATOM 729 O O . SER A 1 87 ? 0.387 6.996 27.200 1.00 54.09 87 SER A O 1
ATOM 731 N N . SER A 1 88 ? -0.605 7.525 25.271 1.00 55.03 88 SER A N 1
ATOM 732 C CA . SER A 1 88 ? -1.983 7.514 25.705 1.00 55.03 88 SER A CA 1
ATOM 733 C C . SER A 1 88 ? -2.707 6.589 24.751 1.00 55.03 88 SER A C 1
ATOM 735 O O . SER A 1 88 ? -2.601 6.698 23.533 1.00 55.03 88 SER A O 1
ATOM 737 N N . ASN A 1 89 ? -3.413 5.628 25.331 1.00 64.56 89 ASN A N 1
ATOM 738 C CA . ASN A 1 89 ? -4.168 4.592 24.637 1.00 64.56 89 ASN A CA 1
ATOM 739 C C . ASN A 1 89 ? -5.470 5.174 24.040 1.00 64.56 89 ASN A C 1
ATOM 741 O O . ASN A 1 89 ? -6.561 4.625 24.232 1.00 64.56 89 ASN A O 1
ATOM 745 N N . ASN A 1 90 ? -5.356 6.344 23.410 1.00 78.06 90 ASN A N 1
ATOM 746 C CA . ASN A 1 90 ? -6.448 7.161 22.914 1.00 78.06 90 ASN A CA 1
ATOM 747 C C . ASN A 1 90 ? -6.790 6.774 21.473 1.00 78.06 90 ASN A C 1
ATOM 749 O O . ASN A 1 90 ? -6.010 6.141 20.766 1.00 78.06 90 ASN A O 1
ATOM 753 N N . TYR A 1 91 ? -8.007 7.116 21.064 1.00 83.12 91 TYR A N 1
ATOM 754 C CA . TYR A 1 91 ? -8.451 6.934 19.690 1.00 83.12 91 TYR A CA 1
ATOM 755 C C . TYR A 1 91 ? -8.060 8.166 18.871 1.00 83.12 91 TYR A C 1
ATOM 757 O O . TYR A 1 91 ? -8.318 9.284 19.312 1.00 83.12 91 TYR A O 1
ATOM 765 N N . CYS A 1 92 ? -7.498 7.956 17.683 1.00 83.75 92 CYS A N 1
ATOM 766 C CA . CYS A 1 92 ? -7.169 9.018 16.729 1.00 83.75 92 CYS A CA 1
ATOM 767 C C . CYS A 1 92 ? -8.053 8.893 15.486 1.00 83.75 92 CYS A C 1
ATOM 769 O O . CYS A 1 92 ? -8.352 7.772 15.067 1.00 83.75 92 CYS A O 1
ATOM 771 N N . SER A 1 93 ? -8.462 10.014 14.889 1.00 86.69 93 SER A N 1
ATOM 772 C CA . SER A 1 93 ? -9.170 9.974 13.606 1.00 86.69 93 SER A CA 1
ATOM 773 C C . SER A 1 93 ? -8.227 9.527 12.490 1.00 86.69 93 SER A C 1
ATOM 775 O O . SER A 1 93 ? -7.091 9.987 12.417 1.00 86.69 93 SER A O 1
ATOM 777 N N . LEU A 1 94 ? -8.705 8.677 11.577 1.00 83.56 94 LEU A N 1
ATOM 778 C CA . LEU A 1 94 ? -7.980 8.306 10.361 1.00 83.56 94 LEU A CA 1
ATOM 779 C C . LEU A 1 94 ? -7.521 9.537 9.562 1.00 83.56 94 LEU A C 1
ATOM 781 O O . LEU A 1 94 ? -6.429 9.513 9.005 1.00 83.56 94 LEU A O 1
ATOM 785 N N . MET A 1 95 ? -8.309 10.615 9.538 1.00 81.88 95 MET A N 1
ATOM 786 C CA . MET A 1 95 ? -7.935 11.847 8.838 1.00 81.88 95 MET A CA 1
ATOM 787 C C . MET A 1 95 ? -6.713 12.513 9.471 1.00 81.88 95 MET A C 1
ATOM 789 O O . MET A 1 95 ? -5.770 12.848 8.755 1.00 81.88 95 MET A O 1
ATOM 793 N N . ASP A 1 96 ? -6.685 12.622 10.801 1.00 82.69 96 ASP A N 1
ATOM 794 C CA . ASP A 1 96 ? -5.542 13.178 11.537 1.00 82.69 96 ASP A CA 1
ATOM 795 C C . ASP A 1 96 ? -4.283 12.337 11.298 1.00 82.69 96 ASP A C 1
ATOM 797 O O . ASP A 1 96 ? -3.202 12.862 11.034 1.00 82.69 96 ASP A O 1
ATOM 801 N N . ILE A 1 97 ? -4.446 11.009 11.306 1.00 81.69 97 ILE A N 1
ATOM 802 C CA . ILE A 1 97 ? -3.360 10.058 11.054 1.00 81.69 97 ILE A CA 1
ATOM 803 C C . ILE A 1 97 ? -2.724 10.288 9.674 1.00 81.69 97 ILE A C 1
ATOM 805 O O . ILE A 1 97 ? -1.504 10.177 9.519 1.00 81.69 97 ILE A O 1
ATOM 809 N N . MET A 1 98 ? -3.548 10.585 8.667 1.00 80.75 98 MET A N 1
ATOM 810 C CA . MET A 1 98 ? -3.100 10.823 7.294 1.00 80.75 98 MET A CA 1
ATOM 811 C C . MET A 1 98 ? -2.536 12.228 7.090 1.00 80.75 98 MET A C 1
ATOM 813 O O . MET A 1 98 ? -1.590 12.387 6.317 1.00 80.75 98 MET A O 1
ATOM 817 N N . ALA A 1 99 ? -3.065 13.227 7.799 1.00 77.25 99 ALA A N 1
ATOM 818 C CA . ALA A 1 99 ? -2.553 14.594 7.767 1.00 77.25 99 ALA A CA 1
ATOM 819 C C . ALA A 1 99 ? -1.078 14.655 8.205 1.00 77.25 99 ALA A C 1
ATOM 821 O O . ALA A 1 99 ? -0.276 15.349 7.580 1.00 77.25 99 ALA A O 1
ATOM 822 N N . ASP A 1 100 ? -0.688 13.839 9.189 1.00 77.62 100 ASP A N 1
ATOM 823 C CA . ASP A 1 100 ? 0.698 13.732 9.664 1.00 77.62 100 ASP A CA 1
ATOM 824 C C . ASP A 1 100 ? 1.683 13.161 8.621 1.00 77.62 100 ASP A C 1
ATOM 826 O O . ASP A 1 100 ? 2.902 13.273 8.782 1.00 77.62 100 ASP A O 1
ATOM 830 N N . GLN A 1 101 ? 1.196 12.531 7.543 1.00 75.00 101 GLN A N 1
ATOM 831 C CA . GLN A 1 101 ? 2.051 11.912 6.522 1.00 75.00 101 GLN A CA 1
ATOM 832 C C . GLN A 1 101 ? 2.476 12.864 5.392 1.00 75.00 101 GLN A C 1
ATOM 834 O O . GLN A 1 101 ? 3.167 12.418 4.478 1.00 75.00 101 GLN A O 1
ATOM 839 N N . ASN A 1 102 ? 2.121 14.157 5.449 1.00 74.31 102 ASN A N 1
ATOM 840 C CA . ASN A 1 102 ? 2.401 15.144 4.391 1.00 74.31 102 ASN A CA 1
ATOM 841 C C . ASN A 1 102 ? 1.930 14.680 2.996 1.00 74.31 102 ASN A C 1
ATOM 843 O O . ASN A 1 102 ? 2.625 14.867 1.997 1.00 74.31 102 ASN A O 1
ATOM 847 N N . LEU A 1 103 ? 0.769 14.026 2.940 1.00 77.81 103 LEU A N 1
ATOM 848 C CA . LEU A 1 103 ? 0.180 13.514 1.705 1.00 77.81 103 LEU A CA 1
ATOM 849 C C . LEU A 1 103 ? -0.726 14.554 1.044 1.00 77.81 103 LEU A C 1
ATOM 851 O O . LEU A 1 103 ? -1.401 15.330 1.720 1.00 77.81 103 LEU A O 1
ATOM 855 N N . ASP A 1 104 ? -0.793 14.515 -0.286 1.00 80.62 104 ASP A N 1
ATOM 856 C CA . ASP A 1 104 ? -1.736 15.331 -1.050 1.00 80.62 104 ASP A CA 1
ATOM 857 C C . ASP A 1 104 ? -3.184 14.895 -0.780 1.00 80.62 104 ASP A C 1
ATOM 859 O O . ASP A 1 104 ? -3.467 13.711 -0.570 1.00 80.62 104 ASP A O 1
ATOM 863 N N . SER A 1 105 ? -4.131 15.833 -0.868 1.00 78.88 105 SER A N 1
ATOM 864 C CA . SER A 1 105 ? -5.560 15.574 -0.620 1.00 78.88 105 SER A CA 1
ATOM 865 C C . SER A 1 105 ? -6.139 14.453 -1.491 1.00 78.88 105 SER A C 1
ATOM 867 O O . SER A 1 105 ? -6.975 13.678 -1.031 1.00 78.88 105 SER A O 1
ATOM 869 N N . THR A 1 106 ? -5.658 14.316 -2.728 1.00 80.44 106 THR A N 1
ATOM 870 C CA . THR A 1 106 ? -6.037 13.234 -3.648 1.00 80.44 106 THR A CA 1
ATOM 871 C C . THR A 1 106 ? -5.567 11.867 -3.156 1.00 80.44 106 THR A C 1
ATOM 873 O O . THR A 1 106 ? -6.321 10.898 -3.213 1.00 80.44 106 THR A O 1
ATOM 876 N N . SER A 1 107 ? -4.343 11.788 -2.627 1.00 79.69 107 SER A N 1
ATOM 877 C CA . SER A 1 107 ? -3.786 10.556 -2.061 1.00 79.69 107 SER A CA 1
ATOM 878 C C . SER A 1 107 ? -4.541 10.145 -0.800 1.00 79.69 107 SER A C 1
ATOM 880 O O . SER A 1 107 ? -4.822 8.964 -0.619 1.00 79.69 107 SER A O 1
ATOM 882 N N . ILE A 1 108 ? -4.920 11.115 0.040 1.00 81.44 108 ILE A N 1
ATOM 883 C CA . ILE A 1 108 ? -5.718 10.875 1.251 1.00 81.44 108 ILE A CA 1
ATOM 884 C C . ILE A 1 108 ? -7.101 10.308 0.891 1.00 81.44 108 ILE A C 1
ATOM 886 O O . ILE A 1 108 ? -7.540 9.344 1.514 1.00 81.44 108 ILE A O 1
ATOM 890 N N . ASP A 1 109 ? -7.771 10.840 -0.136 1.00 82.75 109 ASP A N 1
ATOM 891 C CA . ASP A 1 109 ? -9.069 10.317 -0.596 1.00 82.75 109 ASP A CA 1
ATOM 892 C C . ASP A 1 109 ? -8.969 8.877 -1.136 1.00 82.75 109 ASP A C 1
ATOM 894 O O . ASP A 1 109 ? -9.777 8.017 -0.781 1.00 82.75 109 ASP A O 1
ATOM 898 N N . LEU A 1 110 ? -7.939 8.578 -1.937 1.00 81.38 110 LEU A N 1
ATOM 899 C CA . LEU A 1 110 ? -7.665 7.218 -2.431 1.00 81.38 110 LEU A CA 1
ATOM 900 C C . LEU A 1 110 ? -7.423 6.234 -1.284 1.00 81.38 110 LEU A C 1
ATOM 902 O O . LEU A 1 110 ? -8.008 5.153 -1.240 1.00 81.38 110 LEU A O 1
ATOM 906 N N . ILE A 1 111 ? -6.596 6.635 -0.322 1.00 81.81 111 ILE A N 1
ATOM 907 C CA . ILE A 1 111 ? -6.317 5.865 0.886 1.00 81.81 111 ILE A CA 1
ATOM 908 C C . ILE A 1 111 ? -7.619 5.598 1.657 1.00 81.81 111 ILE A C 1
ATOM 910 O O . ILE A 1 111 ? -7.913 4.444 1.966 1.00 81.81 111 ILE A O 1
ATOM 914 N N . ASN A 1 112 ? -8.438 6.620 1.911 1.00 82.19 112 ASN A N 1
ATOM 915 C CA . ASN A 1 112 ? -9.701 6.471 2.640 1.00 82.19 112 ASN A CA 1
ATOM 916 C C . ASN A 1 112 ? -10.702 5.543 1.939 1.00 82.19 112 ASN A C 1
ATOM 918 O O . ASN A 1 112 ? -11.448 4.832 2.610 1.00 82.19 112 ASN A O 1
ATOM 922 N N . LYS A 1 113 ? -10.710 5.510 0.602 1.00 83.38 113 LYS A N 1
ATOM 923 C CA . LYS A 1 113 ? -11.546 4.573 -0.166 1.00 83.38 113 LYS A CA 1
ATOM 924 C C . LYS A 1 113 ? -11.120 3.120 0.025 1.00 83.38 113 LYS A C 1
ATOM 926 O O . LYS A 1 113 ? -11.976 2.246 0.151 1.00 83.38 113 LYS A O 1
ATOM 931 N N . ILE A 1 114 ? -9.814 2.864 0.065 1.00 84.75 114 ILE A N 1
ATOM 932 C CA . 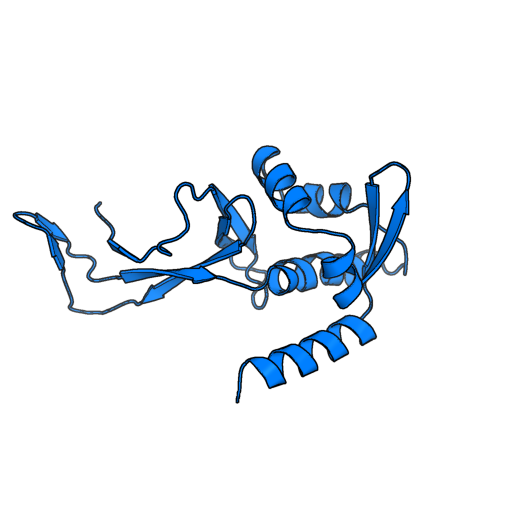ILE A 1 114 ? -9.270 1.506 0.191 1.00 84.75 114 ILE A CA 1
ATOM 933 C C . ILE A 1 114 ? -9.357 1.014 1.645 1.00 84.75 114 ILE A C 1
ATOM 935 O O . ILE A 1 114 ? -9.712 -0.141 1.901 1.00 84.75 114 ILE A O 1
ATOM 939 N N . PHE A 1 115 ? -9.060 1.876 2.622 1.00 85.62 115 PHE A N 1
ATOM 940 C CA . PHE A 1 115 ? -9.096 1.514 4.038 1.00 85.62 115 PHE A CA 1
ATOM 941 C C . PHE A 1 115 ? -10.515 1.523 4.594 1.00 85.62 115 PHE A C 1
ATOM 943 O O . PHE A 1 115 ? -11.024 2.521 5.093 1.00 85.62 115 PHE A O 1
ATOM 950 N N . ASN A 1 116 ? -11.133 0.347 4.583 1.00 83.38 116 ASN A N 1
ATOM 951 C CA . ASN A 1 116 ? -12.415 0.128 5.233 1.00 83.38 116 ASN A CA 1
ATOM 952 C C . ASN A 1 116 ? -12.270 -0.297 6.710 1.00 83.38 116 ASN A C 1
ATOM 954 O O . ASN A 1 116 ? -11.236 -0.793 7.167 1.00 83.38 116 ASN A O 1
ATOM 958 N N . ASP A 1 117 ? -13.370 -0.160 7.451 1.00 85.94 117 ASP A N 1
ATOM 959 C CA . ASP A 1 117 ? -13.485 -0.568 8.856 1.00 85.94 117 ASP A CA 1
ATOM 960 C C . ASP A 1 117 ? -13.106 -2.047 9.081 1.00 85.94 117 ASP A C 1
ATOM 962 O O . ASP A 1 117 ? -12.461 -2.392 10.071 1.00 85.94 117 ASP A O 1
ATOM 966 N N . LYS A 1 118 ? -13.433 -2.938 8.135 1.00 86.75 118 LYS A N 1
ATOM 967 C CA . LYS A 1 118 ? -13.133 -4.376 8.243 1.00 86.75 118 LYS A CA 1
ATOM 968 C C . LYS A 1 118 ? -11.629 -4.663 8.222 1.00 86.75 118 LYS A C 1
ATOM 970 O O . LYS A 1 118 ? -11.163 -5.437 9.054 1.00 86.75 118 LYS A O 1
ATOM 975 N N . LEU A 1 119 ? -10.889 -4.041 7.305 1.00 87.00 119 LEU A N 1
ATOM 976 C CA . LEU A 1 119 ? -9.437 -4.169 7.175 1.00 87.00 119 LEU A CA 1
ATOM 977 C C . LEU A 1 119 ? -8.747 -3.619 8.423 1.00 87.00 119 LEU A C 1
ATOM 979 O O . LEU A 1 119 ? -7.927 -4.297 9.038 1.00 87.00 119 LEU A O 1
ATOM 983 N N . LEU A 1 120 ? -9.125 -2.413 8.851 1.00 87.56 120 LEU A N 1
ATOM 984 C CA . LEU A 1 120 ? -8.510 -1.761 10.007 1.00 87.56 120 LEU A CA 1
ATOM 985 C C . LEU A 1 120 ? -8.768 -2.526 11.315 1.00 87.56 120 LEU A C 1
ATOM 987 O O . LEU A 1 120 ? -7.872 -2.629 12.156 1.00 87.56 120 LEU A O 1
ATOM 991 N N . LYS A 1 121 ? -9.941 -3.160 11.461 1.00 90.56 121 LYS A N 1
ATOM 992 C CA . LYS A 1 121 ? -10.263 -4.034 12.603 1.00 90.56 121 LYS A CA 1
ATOM 993 C C . LYS A 1 121 ? -9.316 -5.227 12.759 1.00 90.56 121 LYS A C 1
ATOM 995 O O . LYS A 1 121 ? -9.217 -5.754 13.869 1.00 90.56 121 LYS A O 1
ATOM 1000 N N . CYS A 1 122 ? -8.605 -5.644 11.706 1.00 88.06 122 CYS A N 1
ATOM 1001 C CA . CYS A 1 122 ? -7.611 -6.719 11.783 1.00 88.06 122 CYS A CA 1
ATOM 1002 C C . CYS A 1 122 ? -6.364 -6.335 12.589 1.00 88.06 122 CYS A C 1
ATOM 1004 O O . CYS A 1 122 ? -5.716 -7.217 13.148 1.00 88.06 122 CYS A O 1
ATOM 1006 N N . ILE A 1 123 ? -6.025 -5.044 12.661 1.00 88.75 123 ILE A N 1
ATOM 1007 C CA . ILE A 1 123 ? -4.792 -4.554 13.302 1.00 88.75 123 ILE A CA 1
ATOM 1008 C C . ILE A 1 123 ? -5.062 -3.600 14.474 1.00 88.75 123 ILE A C 1
ATOM 1010 O O . ILE A 1 123 ? -4.219 -3.449 15.355 1.00 88.75 123 ILE A O 1
ATOM 1014 N N . ALA A 1 124 ? -6.242 -2.985 14.521 1.00 88.50 124 ALA A N 1
ATOM 1015 C CA . ALA A 1 124 ? -6.589 -1.935 15.468 1.00 88.50 124 ALA A CA 1
ATOM 1016 C C . ALA A 1 124 ? -8.009 -2.109 16.032 1.00 88.50 124 ALA A C 1
ATOM 1018 O O . ALA A 1 124 ? -8.832 -2.861 15.502 1.00 88.50 124 ALA A O 1
ATOM 1019 N N . ASP A 1 125 ? -8.295 -1.412 17.130 1.00 88.88 125 ASP A N 1
ATOM 1020 C CA . ASP A 1 125 ? -9.659 -1.204 17.605 1.00 88.88 125 ASP A CA 1
ATOM 1021 C C . ASP A 1 125 ? -10.242 0.003 16.864 1.00 88.88 125 ASP A C 1
ATOM 1023 O O . ASP A 1 125 ? -9.691 1.101 16.933 1.00 88.88 125 ASP A O 1
ATOM 1027 N N . VAL A 1 126 ? -11.345 -0.209 16.147 1.00 90.56 126 VAL A N 1
ATOM 1028 C CA . VAL A 1 126 ? -11.969 0.813 15.298 1.00 90.56 126 VAL A CA 1
ATOM 1029 C C . VAL A 1 126 ? -13.353 1.149 15.836 1.00 90.56 126 VAL A C 1
ATOM 1031 O O . VAL A 1 126 ? -14.141 0.250 16.149 1.00 90.56 126 VAL A O 1
ATOM 1034 N N . LYS A 1 127 ? -13.644 2.444 15.938 1.00 89.56 127 LYS A N 1
ATOM 1035 C CA . LYS A 1 127 ? -14.963 3.003 16.231 1.00 89.56 127 LYS A CA 1
ATOM 1036 C C . LYS A 1 127 ? -15.355 3.940 15.096 1.00 89.56 127 LYS A C 1
ATOM 1038 O O . LYS A 1 127 ? -14.548 4.757 14.680 1.00 89.56 127 LYS A O 1
ATOM 1043 N N . SER A 1 128 ? -16.586 3.840 14.618 1.00 85.81 128 SER A N 1
ATOM 1044 C CA . SER A 1 128 ? -17.126 4.752 13.609 1.00 85.81 128 SER A CA 1
ATOM 1045 C C . SER A 1 128 ? -18.064 5.760 14.266 1.00 85.81 128 SER A C 1
ATOM 1047 O O . SER A 1 128 ? -18.979 5.347 14.983 1.00 85.81 128 SER A O 1
ATOM 1049 N N . PHE A 1 129 ? -17.877 7.049 14.003 1.00 82.62 129 PHE A N 1
ATOM 1050 C CA . PHE A 1 129 ? -18.781 8.115 14.437 1.00 82.62 129 PHE A CA 1
ATOM 1051 C C . PHE A 1 129 ? -18.962 9.109 13.287 1.00 82.62 129 PHE A C 1
ATOM 1053 O O . PHE A 1 129 ? -17.975 9.532 12.708 1.00 82.62 129 PHE A O 1
ATOM 1060 N N . GLU A 1 130 ? -20.206 9.423 12.913 1.00 77.12 130 GLU A N 1
ATOM 1061 C CA . GLU A 1 130 ? -20.530 10.409 11.858 1.00 77.12 130 GLU A CA 1
ATOM 1062 C C . GLU A 1 130 ? -19.755 10.242 10.529 1.00 77.12 130 GLU A C 1
ATOM 1064 O O . GLU A 1 130 ? -19.456 11.207 9.836 1.00 77.12 130 GLU A O 1
ATOM 1069 N N . SER A 1 131 ? -19.496 8.996 10.115 1.00 75.44 131 SER A N 1
ATOM 1070 C CA . SER A 1 131 ? -18.706 8.632 8.914 1.00 75.44 131 SER A CA 1
ATOM 1071 C C . SER A 1 131 ? -17.189 8.810 9.038 1.00 75.44 131 SER A C 1
ATOM 1073 O O . SER A 1 131 ? -16.466 8.560 8.077 1.00 75.44 131 SER A O 1
ATOM 1075 N N . GLU A 1 132 ? -16.695 9.156 10.221 1.00 81.81 132 GLU A N 1
ATOM 1076 C CA . GLU A 1 132 ? -15.277 9.190 10.546 1.00 81.81 132 GLU A CA 1
ATOM 1077 C C . GLU A 1 132 ? -14.861 7.929 11.318 1.00 81.81 132 GLU A C 1
ATOM 1079 O O . GLU A 1 132 ? -15.627 7.357 12.106 1.00 81.81 132 GLU A O 1
ATOM 1084 N N . LEU A 1 133 ? -13.638 7.460 11.060 1.00 85.88 133 LEU A N 1
ATOM 1085 C CA . LEU A 1 133 ? -13.077 6.267 11.684 1.00 85.88 133 LEU A CA 1
ATOM 1086 C C . LEU A 1 133 ? -12.052 6.665 12.739 1.00 85.88 133 LEU A C 1
ATOM 1088 O O . LEU A 1 133 ? -11.008 7.232 12.436 1.00 85.88 133 LEU A O 1
ATOM 1092 N N . PHE A 1 134 ? -12.344 6.290 13.975 1.00 87.56 134 PHE A N 1
ATOM 1093 C CA . PHE A 1 134 ? -11.483 6.454 15.132 1.00 87.56 134 PHE A CA 1
ATOM 1094 C C . PHE A 1 134 ? -10.743 5.151 15.400 1.00 87.56 134 PHE A C 1
ATOM 1096 O O . PHE A 1 134 ? -11.355 4.109 15.651 1.00 87.56 134 PHE A O 1
ATOM 1103 N N . ILE A 1 135 ? -9.419 5.209 15.360 1.00 88.94 135 ILE A N 1
ATOM 1104 C CA . ILE A 1 135 ? -8.538 4.049 15.356 1.00 88.94 135 ILE A CA 1
ATOM 1105 C C . ILE A 1 135 ? -7.645 4.100 16.588 1.00 88.94 135 ILE A C 1
ATOM 1107 O O . ILE A 1 135 ? -7.076 5.136 16.926 1.00 88.94 135 ILE A O 1
ATOM 1111 N N . ARG A 1 136 ? -7.503 2.953 17.247 1.00 88.69 136 ARG A N 1
ATOM 1112 C CA . ARG A 1 136 ? -6.550 2.746 18.335 1.00 88.69 136 ARG A CA 1
ATOM 1113 C C . ARG A 1 136 ? -5.710 1.510 18.061 1.00 88.69 136 ARG A C 1
ATOM 1115 O O . ARG A 1 136 ? -6.257 0.435 17.807 1.00 88.69 136 ARG A O 1
ATOM 1122 N N . PHE A 1 137 ? -4.388 1.645 18.129 1.00 87.81 137 PHE A N 1
ATOM 1123 C CA . PHE A 1 137 ? -3.479 0.533 17.864 1.00 87.81 137 PHE A CA 1
ATOM 1124 C C . PHE A 1 137 ? -3.756 -0.654 18.797 1.00 87.81 137 PHE A C 1
ATOM 1126 O O . PHE A 1 137 ? -3.864 -0.491 20.010 1.00 87.81 137 PHE A O 1
ATOM 1133 N N . ASN A 1 138 ? -3.850 -1.865 18.239 1.00 88.38 138 ASN A N 1
ATOM 1134 C CA . ASN A 1 138 ? -4.022 -3.083 19.024 1.00 88.38 138 ASN A CA 1
ATOM 1135 C C . ASN A 1 138 ? -2.929 -4.098 18.668 1.00 88.38 138 ASN A C 1
ATOM 1137 O O . ASN A 1 138 ? -2.969 -4.794 17.646 1.00 88.38 138 ASN A O 1
ATOM 1141 N N . ARG A 1 139 ? -1.937 -4.211 19.556 1.00 86.56 139 ARG A N 1
ATOM 1142 C CA . ARG A 1 139 ? -0.777 -5.080 19.344 1.00 86.56 139 ARG A CA 1
ATOM 1143 C C . ARG A 1 139 ? -1.156 -6.558 19.235 1.00 86.56 139 ARG A C 1
ATOM 1145 O O . ARG A 1 139 ? -0.565 -7.266 18.424 1.00 86.56 139 ARG A O 1
ATOM 1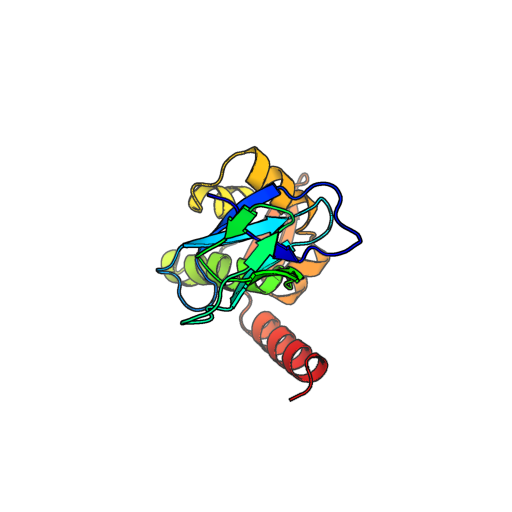152 N N . GLU A 1 140 ? -2.134 -7.034 20.004 1.00 89.31 140 GLU A N 1
ATOM 1153 C CA . GLU A 1 140 ? -2.554 -8.440 19.960 1.00 89.31 140 GLU A CA 1
ATOM 1154 C C . GLU A 1 140 ? -3.194 -8.800 18.619 1.00 89.31 140 GLU A C 1
ATOM 1156 O O . GLU A 1 140 ? -2.856 -9.827 18.025 1.00 89.31 140 GLU A O 1
ATOM 1161 N N . ARG A 1 141 ? -4.086 -7.936 18.116 1.00 90.38 141 ARG A N 1
ATOM 1162 C CA . ARG A 1 141 ? -4.723 -8.108 16.801 1.00 90.38 141 ARG A CA 1
ATOM 1163 C C . ARG A 1 141 ? -3.689 -8.093 15.683 1.00 90.38 141 ARG A C 1
ATOM 1165 O O . ARG A 1 141 ? -3.640 -9.029 14.890 1.00 90.38 141 ARG A O 1
ATOM 1172 N N . THR A 1 142 ? -2.787 -7.113 15.713 1.00 89.81 142 THR A N 1
ATOM 1173 C CA . THR A 1 142 ? -1.678 -7.013 14.754 1.00 89.81 142 THR A CA 1
ATOM 1174 C C . THR A 1 142 ? -0.812 -8.277 14.748 1.00 89.81 142 THR A C 1
ATOM 1176 O O . THR A 1 142 ? -0.453 -8.782 13.685 1.00 89.81 142 THR A O 1
ATOM 1179 N N . MET A 1 143 ? -0.497 -8.838 15.921 1.00 88.06 143 MET A N 1
ATOM 1180 C CA . MET A 1 143 ? 0.289 -10.073 16.015 1.00 88.06 143 MET A CA 1
ATOM 1181 C C . MET A 1 143 ? -0.459 -11.288 15.457 1.00 88.06 143 MET A C 1
ATOM 1183 O O . MET A 1 143 ? 0.144 -12.075 14.726 1.00 88.06 143 MET A O 1
ATOM 1187 N N . LYS A 1 144 ? -1.759 -11.430 15.748 1.00 91.62 144 LYS A N 1
ATOM 1188 C CA . LYS A 1 144 ? -2.601 -12.501 15.185 1.00 91.62 144 LYS A CA 1
ATOM 1189 C C . LYS A 1 144 ? -2.680 -12.408 13.663 1.00 91.62 144 LYS A C 1
ATOM 1191 O O . LYS A 1 144 ? -2.437 -13.403 12.985 1.00 91.62 144 LYS A O 1
ATOM 1196 N N . TRP A 1 145 ? -2.948 -11.213 13.139 1.00 91.81 145 TRP A N 1
ATOM 1197 C CA . TRP A 1 145 ? -2.961 -10.948 11.703 1.00 91.81 145 TRP A CA 1
ATOM 1198 C C . TRP A 1 145 ? -1.622 -11.311 11.052 1.00 91.81 145 TRP A C 1
ATOM 1200 O O . TRP A 1 145 ? -1.599 -12.015 10.047 1.00 91.81 145 TRP A O 1
ATOM 1210 N N . ARG A 1 146 ? -0.494 -10.922 11.662 1.00 86.94 146 ARG A N 1
ATOM 1211 C CA . ARG A 1 146 ? 0.841 -11.219 11.123 1.00 86.94 146 ARG A CA 1
ATOM 1212 C C . ARG A 1 146 ? 1.110 -12.721 11.038 1.00 86.94 146 ARG A C 1
ATOM 1214 O O . ARG A 1 146 ? 1.662 -13.177 10.043 1.00 86.94 146 ARG A O 1
ATOM 1221 N N . ILE A 1 147 ? 0.738 -13.478 12.072 1.00 87.81 147 ILE A N 1
ATOM 1222 C CA . ILE A 1 147 ? 0.892 -14.942 12.095 1.00 87.81 147 ILE A CA 1
ATOM 1223 C C . ILE A 1 147 ? 0.035 -15.579 10.998 1.00 87.81 147 ILE A C 1
ATOM 1225 O O . ILE A 1 147 ? 0.525 -16.425 10.257 1.00 87.81 147 ILE A O 1
ATOM 1229 N N . TYR A 1 148 ? -1.215 -15.137 10.862 1.00 87.00 148 TYR A N 1
ATOM 1230 C CA . TYR A 1 148 ? -2.127 -15.628 9.832 1.00 87.00 148 TYR A CA 1
ATOM 1231 C C . TYR A 1 148 ? -1.608 -15.344 8.413 1.00 87.00 148 TYR A C 1
ATOM 1233 O O . TYR A 1 148 ? -1.515 -16.253 7.591 1.00 87.00 148 TYR A O 1
ATOM 1241 N N . ASN A 1 149 ? -1.168 -14.112 8.141 1.00 84.12 149 ASN A N 1
ATOM 1242 C CA . ASN A 1 149 ? -0.587 -13.754 6.847 1.00 84.12 149 ASN A CA 1
ATOM 1243 C C . ASN A 1 149 ? 0.717 -14.509 6.556 1.00 84.12 149 ASN A C 1
ATOM 1245 O O . ASN A 1 149 ? 0.968 -14.886 5.415 1.00 84.12 149 ASN A O 1
ATOM 1249 N N . GLN A 1 150 ? 1.535 -14.790 7.573 1.00 79.50 150 GLN A N 1
ATOM 1250 C CA . GLN A 1 150 ? 2.739 -15.601 7.399 1.00 79.50 150 GLN A CA 1
ATOM 1251 C C . GLN A 1 150 ? 2.411 -17.049 6.997 1.00 79.50 150 GLN A C 1
ATOM 1253 O O . GLN A 1 150 ? 3.131 -17.621 6.182 1.00 79.50 150 GLN A O 1
ATOM 1258 N N . GLN A 1 151 ? 1.324 -17.624 7.521 1.00 74.62 151 GLN A N 1
ATOM 1259 C CA . GLN A 1 151 ? 0.855 -18.960 7.135 1.00 74.62 151 GLN A CA 1
ATOM 1260 C C . GLN A 1 151 ? 0.321 -18.992 5.696 1.00 74.62 151 GLN A C 1
ATOM 1262 O O . GLN A 1 151 ? 0.614 -19.931 4.961 1.00 74.62 151 GLN A O 1
ATOM 1267 N N . LEU A 1 152 ? -0.414 -17.957 5.272 1.00 72.06 152 LEU A N 1
ATOM 1268 C CA . LEU A 1 152 ? -0.919 -17.839 3.898 1.00 72.06 152 LEU A CA 1
ATOM 1269 C C . LEU A 1 152 ? 0.199 -17.672 2.863 1.00 72.06 152 LEU A C 1
ATOM 1271 O O . LEU A 1 152 ? 0.124 -18.238 1.776 1.00 72.06 152 LEU A O 1
ATOM 1275 N N . CYS A 1 153 ? 1.246 -16.921 3.204 1.00 60.00 153 CYS A N 1
ATOM 1276 C CA . CYS A 1 153 ? 2.374 -16.666 2.310 1.00 60.00 153 CYS A CA 1
ATOM 1277 C C . CYS A 1 153 ? 3.382 -17.825 2.222 1.00 60.00 153 CYS A C 1
ATOM 1279 O O . CYS A 1 153 ? 4.404 -17.657 1.558 1.00 60.00 153 CYS A O 1
ATOM 1281 N N . GLY A 1 154 ? 3.115 -18.969 2.867 1.00 44.94 154 GLY A N 1
ATOM 1282 C CA . GLY A 1 154 ? 3.838 -20.224 2.656 1.00 44.94 154 GLY A CA 1
ATOM 1283 C C . GLY A 1 154 ? 5.363 -20.096 2.709 1.00 44.94 154 GLY A C 1
ATOM 1284 O O . GLY A 1 154 ? 6.035 -20.149 1.678 1.00 44.94 154 GLY A O 1
ATOM 1285 N N . ARG A 1 155 ? 5.908 -19.974 3.920 1.00 39.94 155 ARG A N 1
ATOM 1286 C CA . ARG A 1 155 ? 7.264 -20.436 4.239 1.00 39.94 155 ARG A CA 1
ATOM 1287 C C . ARG A 1 155 ? 7.205 -21.416 5.392 1.00 39.94 155 ARG A C 1
ATOM 1289 O O . ARG A 1 155 ? 6.540 -21.068 6.392 1.00 39.94 155 ARG A O 1
#

Sequence (155 aa):
MSKIFILPKTSIELNRIRLKHPKNHQIECDYYCDNEQFYELNMRKNSYHSWFMNDCLIQDGNVYIITPIDPLFLMIPIIGSMDKQQSSNNYCSLMDIMADQNLDSTSIDLINKIFNDKLLKCIADVKSFESELFIRFNRERTMKWRIYNQQLCGR